Protein AF-A0A7W1SLE1-F1 (afdb_monomer)

Solvent-accessible surface area (backbone atoms only — not comparable to full-atom values): 6006 Å² total; per-residue (Å²): 129,82,69,66,64,66,57,54,49,51,51,53,52,50,56,48,51,51,50,52,54,48,51,50,52,53,51,52,50,51,52,51,50,39,58,72,72,66,52,55,51,89,79,35,62,13,57,40,49,23,53,51,24,44,51,53,25,52,48,46,39,65,71,47,39,50,54,44,51,55,48,59,72,67,53,66,92,84,53,59,70,63,47,51,53,49,49,53,52,38,50,52,53,50,52,49,30,49,52,35,39,54,50,14,53,46,26,50,73,68,66,80

Secondary structure (DSSP, 8-state):
---HHHHHHHHHHHHHHHHHHHHHHHHHHHHHHHHHTT--GGG-HHHHHHHHHHHHHHHHIIIIIHHHHHHHHHSPTT-HHHHHHHHHHHHHHHHHHHHHHHHHHHHHHHT-

Structure (mmCIF, N/CA/C/O backbone):
data_AF-A0A7W1SLE1-F1
#
_entry.id   AF-A0A7W1SLE1-F1
#
loop_
_atom_site.group_PDB
_atom_site.id
_atom_site.type_symbol
_atom_site.label_atom_id
_atom_site.label_alt_id
_atom_site.label_comp_id
_atom_site.label_asym_id
_atom_site.label_entity_id
_atom_site.label_seq_id
_atom_site.pdbx_PDB_ins_code
_atom_site.Cartn_x
_atom_site.Cartn_y
_atom_site.Cartn_z
_atom_site.occupancy
_atom_site.B_iso_or_equiv
_atom_site.auth_seq_id
_atom_site.auth_comp_id
_atom_site.auth_asym_id
_atom_site.auth_atom_id
_atom_site.pdbx_PDB_model_num
ATOM 1 N N . GLN A 1 1 ? 32.294 -10.293 -12.348 1.00 45.12 1 GLN A N 1
ATOM 2 C CA . GLN A 1 1 ? 31.344 -9.373 -11.688 1.00 45.12 1 GLN A CA 1
ATOM 3 C C . GLN A 1 1 ? 29.980 -10.034 -11.724 1.00 45.12 1 GLN A C 1
ATOM 5 O O . GLN A 1 1 ? 29.482 -10.294 -12.812 1.00 45.12 1 GLN A O 1
ATOM 10 N N . VAL A 1 2 ? 29.427 -10.408 -10.569 1.00 51.22 2 VAL A N 1
ATOM 11 C CA . VAL A 1 2 ? 28.065 -10.959 -10.518 1.00 51.22 2 VAL A CA 1
ATOM 12 C C . VAL A 1 2 ? 27.124 -9.862 -11.026 1.00 51.22 2 VAL A C 1
ATOM 14 O O . VAL A 1 2 ? 27.238 -8.727 -10.557 1.00 51.22 2 VAL A O 1
ATOM 17 N N . PRO A 1 3 ? 26.255 -10.128 -12.013 1.00 54.62 3 PRO A N 1
ATOM 18 C CA . PRO A 1 3 ? 25.350 -9.107 -12.514 1.00 54.62 3 PRO A CA 1
ATOM 19 C C . PRO A 1 3 ? 24.482 -8.600 -11.349 1.00 54.62 3 PRO A C 1
ATOM 21 O O . PRO A 1 3 ? 23.768 -9.367 -10.714 1.00 54.62 3 PRO A O 1
ATOM 24 N N . PHE A 1 4 ? 24.564 -7.304 -11.038 1.00 61.03 4 PHE A N 1
ATOM 25 C CA . PHE A 1 4 ? 23.887 -6.676 -9.886 1.00 61.03 4 PHE A CA 1
ATOM 26 C C . PHE A 1 4 ? 22.349 -6.748 -9.980 1.00 61.03 4 PHE A C 1
ATOM 28 O O . PHE A 1 4 ? 21.637 -6.744 -8.978 1.00 61.03 4 PHE A O 1
ATOM 35 N N . ARG A 1 5 ? 21.827 -6.838 -11.210 1.00 63.69 5 ARG A N 1
ATOM 36 C CA . ARG A 1 5 ? 20.391 -6.860 -11.523 1.00 63.69 5 ARG A CA 1
ATOM 37 C C . ARG A 1 5 ? 19.637 -8.079 -10.964 1.00 63.69 5 ARG A C 1
ATOM 39 O O . ARG A 1 5 ? 18.607 -7.861 -10.332 1.00 63.69 5 ARG A O 1
ATOM 46 N N . PRO A 1 6 ? 20.081 -9.335 -11.169 1.00 68.12 6 PRO A N 1
ATOM 47 C CA . PRO A 1 6 ? 19.393 -10.502 -10.614 1.00 68.12 6 PRO A CA 1
ATOM 48 C C . PRO A 1 6 ? 19.383 -10.539 -9.083 1.00 68.12 6 PRO A C 1
ATOM 50 O O . PRO A 1 6 ? 18.373 -10.939 -8.515 1.00 68.12 6 PRO A O 1
ATOM 53 N N . VAL A 1 7 ? 20.444 -10.072 -8.415 1.00 71.50 7 VAL A N 1
ATOM 54 C CA . VAL A 1 7 ? 20.495 -10.025 -6.941 1.00 71.50 7 VAL A CA 1
ATOM 55 C C . VAL A 1 7 ? 19.492 -9.007 -6.392 1.00 71.50 7 VAL A C 1
ATOM 57 O O . VAL A 1 7 ? 18.685 -9.347 -5.533 1.00 71.50 7 VAL A O 1
ATOM 60 N N . ALA A 1 8 ? 19.471 -7.786 -6.939 1.00 70.75 8 ALA A N 1
ATOM 61 C CA . ALA A 1 8 ? 18.512 -6.757 -6.532 1.00 70.75 8 ALA A CA 1
ATOM 62 C C . ALA A 1 8 ? 17.053 -7.187 -6.774 1.00 70.75 8 ALA A C 1
ATOM 64 O O . ALA A 1 8 ? 16.186 -6.951 -5.936 1.00 70.75 8 ALA A O 1
ATOM 65 N N . ARG A 1 9 ? 16.790 -7.877 -7.892 1.00 73.31 9 ARG A N 1
ATOM 66 C CA . ARG A 1 9 ? 15.471 -8.450 -8.186 1.00 73.31 9 ARG A CA 1
ATOM 67 C C . ARG A 1 9 ? 15.080 -9.523 -7.170 1.00 73.31 9 ARG A C 1
ATOM 69 O O . ARG A 1 9 ? 13.948 -9.515 -6.703 1.00 73.31 9 ARG A O 1
ATOM 76 N N . ALA A 1 10 ? 15.992 -10.428 -6.818 1.00 75.62 10 ALA A N 1
ATOM 77 C CA . ALA A 1 10 ? 15.717 -11.484 -5.844 1.00 75.62 10 ALA A CA 1
ATOM 78 C C . ALA A 1 10 ? 15.386 -10.914 -4.457 1.00 75.62 10 ALA A C 1
ATOM 80 O O . ALA A 1 10 ? 14.416 -11.352 -3.843 1.00 75.62 10 ALA A O 1
ATOM 81 N N . ILE A 1 11 ? 16.131 -9.901 -4.003 1.00 75.56 11 ILE A N 1
ATOM 82 C CA . ILE A 1 11 ? 15.855 -9.200 -2.739 1.00 75.56 11 ILE A CA 1
ATOM 83 C C . ILE A 1 11 ? 14.458 -8.581 -2.782 1.00 75.56 11 ILE A C 1
ATOM 85 O O . ILE A 1 11 ? 13.637 -8.859 -1.917 1.00 75.56 11 ILE A O 1
ATOM 89 N N . MET A 1 12 ? 14.149 -7.833 -3.845 1.00 76.31 12 MET A N 1
ATOM 90 C CA . MET A 1 12 ? 12.845 -7.192 -4.002 1.00 76.31 12 MET A CA 1
ATOM 91 C C . MET A 1 12 ? 11.690 -8.205 -3.983 1.00 76.31 12 MET A C 1
ATOM 93 O O . MET A 1 12 ? 10.670 -7.957 -3.349 1.00 76.31 12 MET A O 1
ATOM 97 N N . TRP A 1 13 ? 11.843 -9.352 -4.652 1.00 76.69 13 TRP A N 1
ATOM 98 C CA . TRP A 1 13 ? 10.842 -10.423 -4.635 1.00 76.69 13 TRP A CA 1
ATOM 99 C C . TRP A 1 13 ? 10.702 -11.080 -3.265 1.00 76.69 13 TRP A C 1
ATOM 101 O O . TRP A 1 13 ? 9.592 -11.420 -2.865 1.00 76.69 13 TRP A O 1
ATOM 111 N N . THR A 1 14 ? 11.804 -11.244 -2.541 1.00 78.69 14 THR A N 1
ATOM 112 C CA . THR A 1 14 ? 11.788 -11.841 -1.203 1.00 78.69 14 THR A CA 1
ATOM 113 C C . THR A 1 14 ? 11.080 -10.916 -0.214 1.00 78.69 14 THR A C 1
ATOM 115 O O . THR A 1 14 ? 10.173 -11.364 0.486 1.00 78.69 14 THR A O 1
ATOM 118 N N . ASP A 1 15 ? 11.397 -9.620 -0.236 1.00 77.69 15 ASP A N 1
ATOM 119 C CA . ASP A 1 15 ? 10.726 -8.594 0.572 1.00 77.69 15 ASP A CA 1
ATOM 120 C C . ASP A 1 15 ? 9.231 -8.508 0.242 1.00 77.69 15 ASP A C 1
ATOM 122 O O . ASP A 1 15 ? 8.389 -8.408 1.137 1.00 77.69 15 ASP A O 1
ATOM 126 N N . LEU A 1 16 ? 8.885 -8.601 -1.045 1.00 77.12 16 LEU A N 1
ATOM 127 C CA . LEU A 1 16 ? 7.504 -8.616 -1.518 1.00 77.12 16 LEU A CA 1
ATOM 128 C C . LEU A 1 16 ? 6.737 -9.821 -0.961 1.00 77.12 16 LEU A C 1
ATOM 130 O O . LEU A 1 16 ? 5.659 -9.657 -0.391 1.00 77.12 16 LEU A O 1
ATOM 134 N N . VAL A 1 17 ? 7.294 -11.027 -1.102 1.00 79.06 17 VAL A N 1
ATOM 135 C CA . VAL A 1 17 ? 6.678 -12.262 -0.601 1.00 79.06 17 VAL A CA 1
ATOM 136 C C . VAL A 1 17 ? 6.532 -12.200 0.914 1.00 79.06 17 VAL A C 1
ATOM 138 O O . VAL A 1 17 ? 5.454 -12.491 1.424 1.00 79.06 17 VAL A O 1
ATOM 141 N N . PHE A 1 18 ? 7.566 -11.763 1.633 1.00 75.50 18 PHE A N 1
ATOM 142 C CA . PHE A 1 18 ? 7.518 -11.629 3.086 1.00 75.50 18 PHE A CA 1
ATOM 143 C C . PHE A 1 18 ? 6.443 -10.631 3.537 1.00 75.50 18 PHE A C 1
ATOM 145 O O . PHE A 1 18 ? 5.669 -10.930 4.444 1.00 75.50 18 PHE A O 1
ATOM 152 N N . THR A 1 19 ? 6.332 -9.484 2.864 1.00 75.12 19 THR A N 1
ATOM 153 C CA . THR A 1 19 ? 5.336 -8.452 3.189 1.00 75.12 19 THR A CA 1
ATOM 154 C C . THR A 1 19 ? 3.915 -8.925 2.894 1.00 75.12 19 THR A C 1
ATOM 156 O O . THR A 1 19 ? 3.019 -8.726 3.711 1.00 75.12 19 THR A O 1
ATOM 159 N N . VAL A 1 20 ? 3.693 -9.589 1.754 1.00 75.88 20 VAL A N 1
ATOM 160 C CA . VAL A 1 20 ? 2.371 -10.117 1.385 1.00 75.88 20 VAL A CA 1
ATOM 161 C C . VAL A 1 20 ? 1.962 -11.241 2.327 1.00 75.88 20 VAL A C 1
ATOM 163 O O . VAL A 1 20 ? 0.871 -11.199 2.890 1.00 75.88 20 VAL A O 1
ATOM 166 N N . VAL A 1 21 ? 2.832 -12.230 2.536 1.00 78.62 21 VAL A N 1
ATOM 167 C CA . VAL A 1 21 ? 2.541 -13.369 3.414 1.00 78.62 21 VAL A CA 1
ATOM 168 C C . VAL A 1 21 ? 2.348 -12.891 4.850 1.00 78.62 21 VAL A C 1
ATOM 170 O O . VAL A 1 21 ? 1.339 -13.225 5.467 1.00 78.62 21 VAL A O 1
ATOM 173 N N . GLY A 1 22 ? 3.257 -12.062 5.365 1.00 77.75 22 GLY A N 1
ATOM 174 C CA . GLY A 1 22 ? 3.159 -11.491 6.706 1.00 77.75 22 GLY A CA 1
ATOM 175 C C . GLY A 1 22 ? 1.896 -10.651 6.883 1.0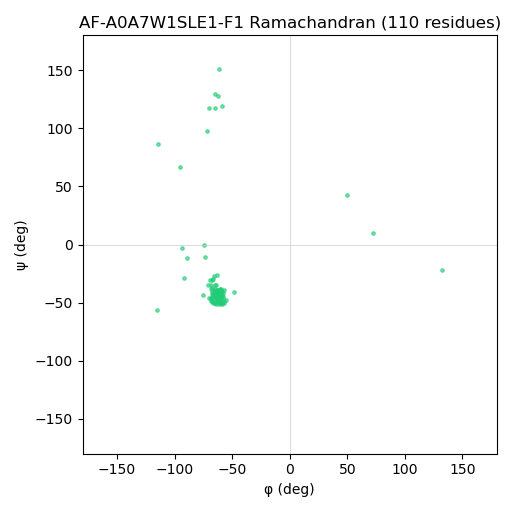0 77.75 22 GLY A C 1
ATOM 176 O O . GLY A 1 22 ? 1.168 -10.843 7.853 1.00 77.75 22 GLY A O 1
ATOM 177 N N . GLY A 1 23 ? 1.579 -9.785 5.918 1.00 77.81 23 GLY A N 1
ATOM 178 C CA . GLY A 1 23 ? 0.363 -8.974 5.928 1.00 77.81 23 GLY A CA 1
ATOM 179 C C . GLY A 1 23 ? -0.911 -9.819 5.938 1.00 77.81 23 GLY A C 1
ATOM 180 O O . GLY A 1 23 ? -1.804 -9.572 6.749 1.00 77.81 23 GLY A O 1
ATOM 181 N N . VAL A 1 24 ? -0.986 -10.859 5.101 1.00 80.12 24 VAL A N 1
ATOM 182 C CA . VAL A 1 24 ? -2.127 -11.789 5.070 1.00 80.12 24 VAL A CA 1
ATOM 183 C C . VAL A 1 24 ? -2.252 -12.541 6.393 1.00 80.12 24 VAL A C 1
ATOM 185 O O . VAL A 1 24 ? -3.333 -12.558 6.978 1.00 80.12 24 VAL A O 1
ATOM 188 N N . VAL A 1 25 ? -1.162 -13.117 6.905 1.00 83.06 25 VAL A N 1
ATOM 189 C CA . VAL A 1 25 ? -1.166 -13.876 8.165 1.00 83.06 25 VAL A CA 1
ATOM 190 C C . VAL A 1 25 ? -1.560 -12.988 9.345 1.00 83.06 25 VAL A C 1
ATOM 192 O O . VAL A 1 25 ? -2.400 -13.391 10.148 1.00 83.06 25 VAL A O 1
ATOM 195 N N . LEU A 1 26 ? -1.021 -11.770 9.442 1.00 77.44 26 LEU A N 1
ATOM 196 C CA . LEU A 1 26 ? -1.375 -10.815 10.498 1.00 77.44 26 LEU A CA 1
ATOM 197 C C . LEU A 1 26 ? -2.844 -10.396 10.414 1.00 77.44 26 LEU A C 1
ATOM 199 O O . LEU A 1 26 ? -3.533 -10.360 11.429 1.00 77.44 26 LEU A O 1
ATOM 203 N N . THR A 1 27 ? -3.347 -10.141 9.206 1.00 76.31 27 THR A N 1
ATOM 204 C CA . THR A 1 27 ? -4.751 -9.761 9.000 1.00 76.31 27 THR A CA 1
ATOM 205 C C . THR A 1 27 ? -5.688 -10.901 9.396 1.00 76.31 27 THR A C 1
ATOM 207 O O 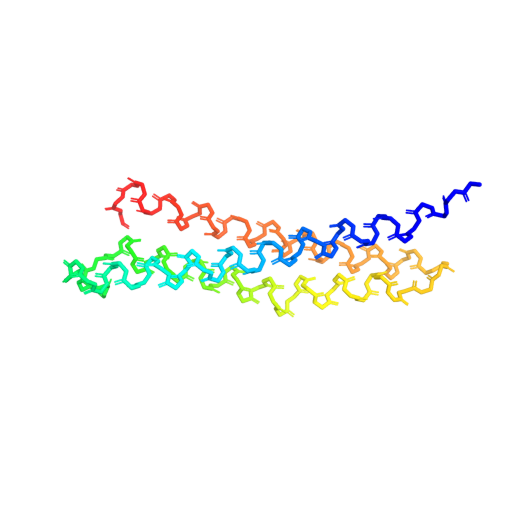. THR A 1 27 ? -6.613 -10.705 10.182 1.00 76.31 27 THR A O 1
ATOM 210 N N . VAL A 1 28 ? -5.434 -12.112 8.893 1.00 81.12 28 VAL A N 1
ATOM 211 C CA . VAL A 1 28 ? -6.266 -13.293 9.163 1.00 81.12 28 VAL A CA 1
ATOM 212 C C . VAL A 1 28 ? -6.222 -13.669 10.642 1.00 81.12 28 VAL A C 1
ATOM 214 O O . VAL A 1 28 ? -7.268 -13.907 11.243 1.00 81.12 28 VAL A O 1
ATOM 217 N N . SER A 1 29 ? -5.035 -13.683 11.252 1.00 78.56 29 SER A N 1
ATOM 218 C CA . SER A 1 29 ? -4.892 -13.993 12.678 1.00 78.56 29 SER A CA 1
ATOM 219 C C . SER A 1 29 ? -5.536 -12.929 13.569 1.00 78.56 29 SER A C 1
ATOM 221 O O . SER A 1 29 ? -6.216 -13.290 14.526 1.00 78.56 29 SER A O 1
ATOM 223 N N . GLY A 1 30 ? -5.421 -11.642 13.226 1.00 74.50 30 GLY A N 1
ATOM 224 C CA . GLY A 1 30 ? -6.103 -10.554 13.929 1.00 74.50 30 GLY A CA 1
ATOM 225 C C . GLY A 1 30 ? -7.628 -10.673 13.870 1.00 74.50 30 GLY A C 1
ATOM 226 O O . GLY A 1 30 ? -8.297 -10.533 14.895 1.00 74.50 30 GLY A O 1
ATOM 227 N N . ILE A 1 31 ? -8.187 -11.004 12.700 1.00 75.56 31 ILE A N 1
ATOM 228 C CA . ILE A 1 31 ? -9.630 -11.253 12.541 1.00 75.56 31 ILE A CA 1
ATOM 229 C C . ILE A 1 31 ? -10.063 -12.460 13.384 1.00 75.56 31 ILE A C 1
ATOM 231 O O . ILE A 1 31 ? -11.023 -12.356 14.147 1.00 75.56 31 ILE A O 1
ATOM 235 N N . LEU A 1 32 ? -9.339 -13.582 13.303 1.00 81.25 32 LEU A N 1
ATOM 236 C CA . LEU A 1 32 ? -9.628 -14.792 14.084 1.00 81.25 32 LEU A CA 1
ATOM 237 C C . LEU A 1 32 ? -9.579 -14.535 15.595 1.00 81.25 32 LEU A C 1
ATOM 239 O O . LEU A 1 32 ? -10.468 -14.981 16.319 1.00 81.25 32 LEU A O 1
ATOM 243 N N . LEU A 1 33 ? -8.569 -13.802 16.070 1.00 79.81 33 LEU A N 1
ATOM 244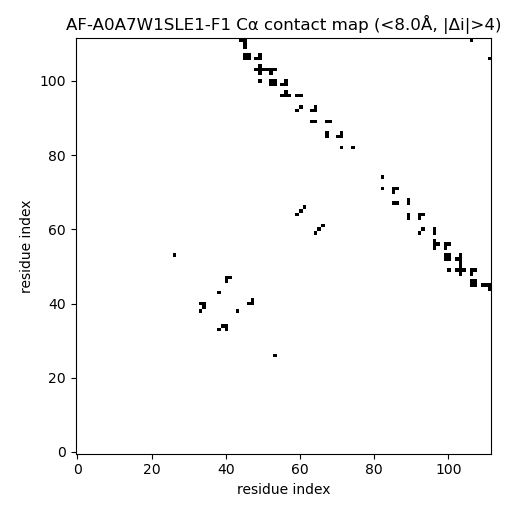 C CA . LEU A 1 33 ? -8.428 -13.435 17.479 1.00 79.81 33 LEU A CA 1
ATOM 245 C C . LEU A 1 33 ? -9.615 -12.588 17.945 1.00 79.81 33 LEU A C 1
ATOM 247 O O . LEU A 1 33 ? -10.210 -12.866 18.982 1.00 79.81 33 LEU A O 1
ATOM 251 N N . THR A 1 34 ? -10.007 -11.609 17.133 1.00 75.12 34 THR A N 1
ATOM 252 C CA . THR A 1 34 ? -11.151 -10.738 17.411 1.00 75.12 34 THR A CA 1
ATOM 253 C C . THR A 1 34 ? -12.458 -11.527 17.510 1.00 75.12 34 THR A C 1
ATOM 255 O O . THR A 1 34 ? -13.247 -11.307 18.427 1.00 75.12 34 THR A O 1
ATOM 258 N N . MET A 1 35 ? -12.673 -12.481 16.597 1.00 76.75 35 MET A N 1
ATOM 259 C CA . MET A 1 35 ? -13.837 -13.370 16.632 1.00 76.75 35 MET A CA 1
ATOM 260 C C . MET A 1 35 ? -13.830 -14.279 17.867 1.00 76.75 35 MET A C 1
ATOM 262 O O . MET A 1 35 ? -14.885 -14.513 18.453 1.00 76.75 35 MET A O 1
ATOM 266 N N . ARG A 1 36 ? -12.655 -14.781 18.278 1.00 79.19 36 ARG A N 1
ATOM 267 C CA . ARG A 1 36 ? -12.507 -15.660 19.448 1.00 79.19 36 ARG A CA 1
ATOM 268 C C . ARG A 1 36 ? -12.784 -14.938 20.769 1.00 79.19 36 ARG A C 1
ATOM 270 O O . ARG A 1 36 ? -13.392 -15.528 21.654 1.00 79.19 36 ARG A O 1
ATOM 277 N N . GLU A 1 37 ? -12.362 -13.684 20.889 1.00 76.62 37 GLU A N 1
ATOM 278 C CA . GLU A 1 37 ? -12.593 -12.829 22.067 1.00 76.62 37 GLU A CA 1
ATOM 279 C C . GLU A 1 37 ? -14.044 -12.311 22.163 1.00 76.62 37 GLU A C 1
ATOM 281 O O . GLU A 1 37 ? -14.396 -11.589 23.091 1.00 76.62 37 GLU A O 1
ATOM 286 N N . GLY A 1 38 ? -14.918 -12.660 21.209 1.00 70.62 38 GLY A N 1
ATOM 287 C CA . GLY A 1 38 ? -16.325 -12.250 21.225 1.00 70.62 38 GLY A CA 1
ATOM 288 C C . GLY A 1 38 ? -16.548 -10.768 20.906 1.00 70.62 38 GLY A C 1
ATOM 289 O O . GLY A 1 38 ? -17.672 -10.278 21.032 1.00 70.62 38 GLY A O 1
ATOM 290 N N . TYR A 1 39 ? -15.514 -10.050 20.456 1.00 68.12 39 TYR A N 1
ATOM 291 C CA . TYR A 1 39 ? -15.657 -8.673 20.001 1.00 68.12 39 TYR A CA 1
ATOM 292 C C . TYR A 1 39 ? -16.545 -8.632 18.758 1.00 68.12 39 TYR A C 1
ATOM 294 O O . TYR A 1 39 ? -16.203 -9.142 17.686 1.00 68.12 39 TYR A O 1
ATOM 302 N N . ARG A 1 40 ? -17.691 -7.960 18.876 1.00 70.06 40 ARG A N 1
ATOM 303 C CA . ARG A 1 40 ? -18.516 -7.616 17.719 1.00 70.06 40 ARG A CA 1
ATOM 304 C C . ARG A 1 40 ? -17.776 -6.510 16.971 1.00 70.06 40 ARG A C 1
ATOM 306 O O . ARG A 1 40 ? -17.843 -5.345 17.345 1.00 70.06 40 ARG A O 1
ATOM 313 N N . VAL A 1 41 ? -17.039 -6.886 15.921 1.00 67.12 41 VAL A N 1
ATOM 314 C CA . VAL A 1 41 ? -16.227 -5.971 15.089 1.00 67.12 41 VAL A CA 1
ATOM 315 C C . VAL A 1 41 ? -17.031 -4.741 14.663 1.00 67.12 41 VAL A C 1
ATOM 317 O O . VAL A 1 41 ? -16.536 -3.623 14.731 1.00 67.12 41 VAL A O 1
ATOM 320 N N . MET A 1 42 ? -18.297 -4.952 14.294 1.00 66.81 42 MET A N 1
ATOM 321 C CA . MET A 1 42 ? -19.252 -3.906 13.906 1.00 66.81 42 MET A CA 1
ATOM 322 C C . MET A 1 42 ? -19.624 -2.943 15.045 1.00 66.81 42 MET A C 1
ATOM 324 O O . MET A 1 42 ? -19.964 -1.797 14.781 1.00 66.81 42 MET A O 1
ATOM 328 N N . GLU A 1 43 ? -19.555 -3.382 16.301 1.00 73.31 43 GLU A N 1
ATOM 329 C CA . GLU A 1 43 ? -19.877 -2.567 17.484 1.00 73.31 43 GLU A CA 1
ATOM 330 C C . GLU A 1 43 ? -18.648 -1.893 18.091 1.00 73.31 43 GLU A C 1
ATOM 332 O O . GLU A 1 43 ? -18.768 -1.143 19.054 1.00 73.31 43 GLU A O 1
ATOM 337 N N . THR A 1 44 ? -17.467 -2.163 17.533 1.00 77.31 44 THR A N 1
ATOM 338 C CA . THR A 1 44 ? -16.185 -1.665 18.025 1.00 77.31 44 THR A CA 1
ATOM 339 C C . THR A 1 44 ? -15.597 -0.714 16.975 1.00 77.31 44 THR A C 1
ATOM 341 O O . THR A 1 44 ? -14.836 -1.154 16.107 1.00 77.31 44 THR A O 1
ATOM 344 N N . PRO A 1 45 ? -15.945 0.591 16.992 1.00 80.69 45 PRO A N 1
ATOM 345 C CA . PRO A 1 45 ? -15.707 1.491 15.861 1.00 80.69 45 PRO A CA 1
ATOM 346 C C . PRO A 1 45 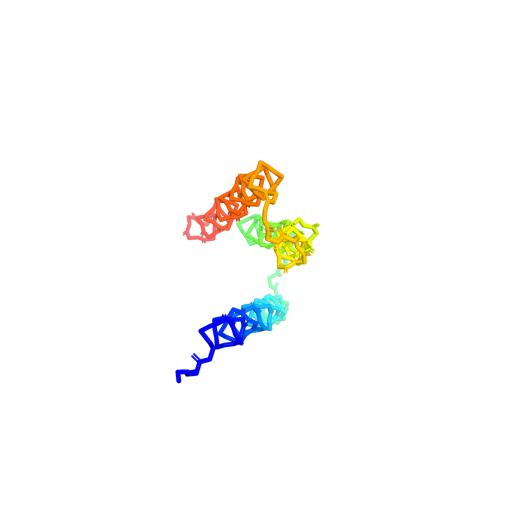? -14.233 1.595 15.466 1.00 80.69 45 PRO A C 1
ATOM 348 O O . PRO A 1 45 ? -13.914 1.576 14.278 1.00 80.69 45 PRO A O 1
ATOM 351 N N . TRP A 1 46 ? -13.329 1.643 16.448 1.00 80.25 46 TRP A N 1
ATOM 352 C CA . TRP A 1 46 ? -11.885 1.721 16.209 1.00 80.25 46 TRP A CA 1
ATOM 353 C C . TRP A 1 46 ? -11.330 0.473 15.515 1.00 80.25 46 TRP A C 1
ATOM 355 O O . TRP A 1 46 ? -10.431 0.558 14.679 1.00 80.25 46 TRP A O 1
ATOM 365 N N . LEU A 1 47 ? -11.886 -0.696 15.832 1.00 78.88 47 LEU A N 1
ATOM 366 C CA . LEU A 1 47 ? -11.464 -1.975 15.275 1.00 78.88 47 LEU A CA 1
ATOM 367 C C . LEU A 1 47 ? -11.958 -2.132 13.839 1.00 78.88 47 LEU A C 1
ATOM 369 O O . LEU A 1 47 ? -11.186 -2.509 12.959 1.00 78.88 47 LEU A O 1
ATOM 373 N N . PHE A 1 48 ? -13.218 -1.770 13.588 1.00 83.50 48 PHE A N 1
ATOM 374 C CA . PHE A 1 48 ? -13.772 -1.748 12.240 1.00 83.50 48 PHE A CA 1
ATOM 375 C C . PHE A 1 48 ? -12.999 -0.787 11.328 1.00 83.50 48 PHE A C 1
ATOM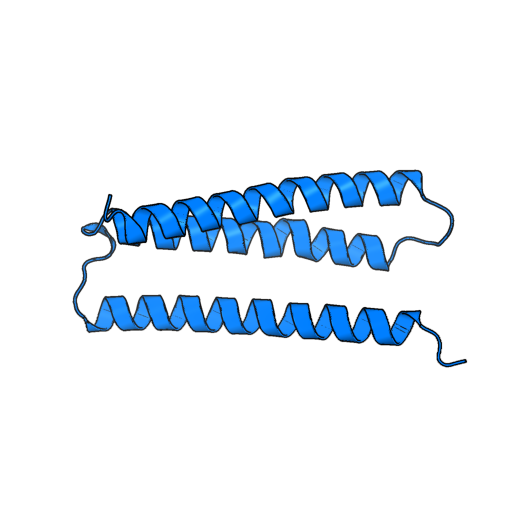 377 O O . PHE A 1 48 ? -12.563 -1.192 10.252 1.00 83.50 48 PHE A O 1
ATOM 384 N N . LYS A 1 49 ? -12.756 0.457 11.773 1.00 84.44 49 LYS A N 1
ATOM 385 C CA . LYS A 1 49 ? -11.966 1.446 11.016 1.00 84.44 49 LYS A CA 1
ATOM 386 C C . LYS A 1 49 ? -10.563 0.931 10.705 1.00 84.44 49 LYS A C 1
ATOM 388 O O . LYS A 1 49 ? -10.123 1.047 9.564 1.00 84.44 49 LYS A O 1
ATOM 393 N N . GLY A 1 50 ? -9.887 0.326 11.683 1.00 84.25 50 GLY A N 1
ATOM 394 C CA . GLY A 1 50 ? -8.558 -0.248 11.494 1.00 84.25 50 GLY A CA 1
ATOM 395 C C . GLY A 1 50 ? -8.535 -1.394 10.476 1.00 84.25 50 GLY A C 1
ATOM 396 O O . GLY A 1 50 ? -7.684 -1.400 9.588 1.00 84.25 50 GLY A O 1
ATOM 397 N N . ILE A 1 51 ? -9.497 -2.322 10.543 1.00 82.44 51 ILE A N 1
ATOM 398 C CA . ILE A 1 51 ? -9.617 -3.435 9.585 1.00 82.44 51 ILE A CA 1
ATOM 399 C C . ILE A 1 51 ? -9.940 -2.921 8.177 1.00 82.44 51 ILE A C 1
ATOM 401 O O . ILE A 1 51 ? -9.337 -3.377 7.207 1.00 82.44 51 ILE A O 1
ATOM 405 N N . VAL A 1 52 ? -10.852 -1.952 8.048 1.00 85.50 52 VAL A N 1
ATOM 406 C CA . VAL A 1 52 ? -11.182 -1.332 6.756 1.00 85.50 52 VAL A CA 1
ATOM 407 C C . VAL A 1 52 ? -9.969 -0.607 6.178 1.00 85.50 52 VAL A C 1
ATOM 409 O O . VAL A 1 52 ? -9.660 -0.791 5.005 1.00 85.50 52 VAL A O 1
ATOM 412 N N . ALA A 1 53 ? -9.247 0.171 6.986 1.00 86.69 53 ALA A N 1
ATOM 413 C CA . ALA A 1 53 ? -8.037 0.865 6.555 1.00 86.69 53 ALA A CA 1
ATOM 414 C C . ALA A 1 53 ? -6.955 -0.120 6.082 1.00 86.69 53 ALA A C 1
ATOM 416 O O . ALA A 1 53 ? -6.381 0.059 5.006 1.00 86.69 53 ALA A O 1
ATOM 417 N N . LEU A 1 54 ? -6.729 -1.199 6.838 1.00 84.56 54 LEU A N 1
ATOM 418 C CA . LEU A 1 54 ? -5.820 -2.275 6.448 1.00 84.56 54 LEU A CA 1
ATOM 419 C C . LEU A 1 54 ? -6.250 -2.903 5.117 1.00 84.56 54 LEU A C 1
ATOM 421 O O . LEU A 1 54 ? -5.449 -2.960 4.189 1.00 84.56 54 LEU A O 1
ATOM 425 N N . GLY A 1 55 ? -7.525 -3.275 4.981 1.00 84.44 55 GLY A N 1
ATOM 426 C CA . GLY A 1 55 ? -8.071 -3.857 3.755 1.00 84.44 55 GLY A CA 1
ATOM 427 C C . GLY A 1 55 ? -7.947 -2.938 2.535 1.00 84.44 55 GLY A C 1
ATOM 428 O O . GLY A 1 55 ? -7.505 -3.382 1.476 1.00 84.44 55 GLY A O 1
ATOM 429 N N . VAL A 1 56 ? -8.271 -1.648 2.675 1.00 87.06 56 VAL A N 1
ATOM 430 C CA . VAL A 1 56 ? -8.122 -0.646 1.603 1.00 87.06 56 VAL A CA 1
ATOM 431 C C . VAL A 1 56 ? -6.656 -0.484 1.205 1.00 87.06 56 VAL A C 1
ATOM 433 O O . VAL A 1 56 ? -6.347 -0.448 0.014 1.00 87.06 56 VAL A O 1
ATOM 436 N N . SER A 1 57 ? -5.745 -0.425 2.178 1.00 85.81 57 SER A N 1
ATOM 437 C CA . SER A 1 57 ? -4.311 -0.324 1.904 1.00 85.81 57 SER A CA 1
ATOM 438 C C . SER A 1 57 ? -3.779 -1.569 1.187 1.00 85.81 57 SER A C 1
ATOM 440 O O . SER A 1 57 ? -3.114 -1.451 0.157 1.00 85.81 57 SER A O 1
ATOM 442 N N . THR A 1 58 ? -4.149 -2.767 1.649 1.00 80.94 58 THR A N 1
ATOM 443 C CA . THR A 1 58 ? -3.792 -4.030 0.990 1.00 80.94 58 THR A CA 1
ATOM 444 C C . THR A 1 58 ? -4.335 -4.094 -0.439 1.00 80.94 58 THR A C 1
ATOM 446 O O . THR A 1 58 ? -3.608 -4.491 -1.349 1.00 80.94 58 THR A O 1
ATOM 449 N N . LEU A 1 59 ? -5.576 -3.654 -0.676 1.00 85.06 59 LEU A N 1
ATOM 450 C CA . LEU A 1 59 ? -6.160 -3.595 -2.021 1.00 85.06 59 LEU A CA 1
ATOM 451 C C . LEU A 1 59 ? -5.415 -2.618 -2.935 1.00 85.06 59 LEU A C 1
ATOM 453 O O . LEU A 1 59 ? -5.092 -2.980 -4.065 1.00 85.06 59 LEU A O 1
ATOM 457 N N . LEU A 1 60 ? -5.088 -1.411 -2.458 1.00 85.38 60 LEU A N 1
ATOM 458 C CA . LEU A 1 60 ? -4.263 -0.458 -3.213 1.00 85.38 60 LEU A CA 1
ATOM 459 C C . LEU A 1 60 ? -2.914 -1.072 -3.595 1.00 85.38 60 LEU A C 1
ATOM 461 O O . LEU A 1 60 ? -2.431 -0.897 -4.716 1.00 85.38 60 LEU A O 1
ATOM 465 N N . TRP A 1 61 ? -2.331 -1.838 -2.681 1.00 84.25 61 TRP A N 1
ATOM 466 C CA . TRP A 1 61 ? -1.060 -2.497 -2.909 1.00 84.25 61 TRP A CA 1
ATOM 467 C C . TRP A 1 61 ? -1.147 -3.580 -3.988 1.00 84.25 61 TRP A C 1
ATOM 469 O O . TRP A 1 61 ? -0.371 -3.564 -4.944 1.00 84.25 61 TRP A O 1
ATOM 479 N N . LEU A 1 62 ? -2.134 -4.470 -3.895 1.00 82.06 62 LEU A N 1
ATOM 480 C CA . LEU A 1 62 ? -2.314 -5.573 -4.842 1.00 82.06 62 LEU A CA 1
ATOM 481 C C . LEU A 1 62 ? -2.787 -5.114 -6.230 1.00 82.06 62 LEU A C 1
ATOM 483 O O . LEU A 1 62 ? -2.388 -5.703 -7.232 1.00 82.06 62 LEU A O 1
ATOM 487 N N . VAL A 1 63 ? -3.625 -4.076 -6.304 1.00 87.19 63 VAL A N 1
ATOM 488 C CA . VAL A 1 63 ? -4.256 -3.624 -7.559 1.00 87.19 63 VAL A CA 1
ATOM 489 C C . VAL A 1 63 ? -3.437 -2.549 -8.276 1.00 87.19 63 VAL A C 1
ATOM 491 O O . VAL A 1 63 ? -3.492 -2.463 -9.502 1.00 87.19 63 VAL A O 1
ATOM 494 N N . VAL A 1 64 ? -2.670 -1.731 -7.548 1.00 87.56 64 VAL A N 1
ATOM 495 C CA . VAL A 1 64 ? -1.925 -0.604 -8.135 1.00 87.56 64 VAL A CA 1
ATOM 496 C C . VAL A 1 64 ? -0.420 -0.799 -8.016 1.00 87.56 64 VAL A C 1
ATOM 498 O O . VAL A 1 64 ? 0.271 -0.800 -9.035 1.00 87.56 64 VAL A O 1
ATOM 501 N N . LEU A 1 65 ? 0.094 -0.997 -6.798 1.00 83.81 65 LEU A N 1
ATOM 502 C CA . LEU A 1 65 ? 1.541 -1.003 -6.553 1.00 83.81 65 LEU A CA 1
ATOM 503 C C . LEU A 1 65 ? 2.224 -2.213 -7.177 1.00 83.81 65 LEU A C 1
ATOM 505 O O . LEU A 1 65 ? 3.201 -2.053 -7.907 1.00 83.81 65 LEU A O 1
ATOM 509 N N . LEU A 1 66 ? 1.683 -3.407 -6.950 1.00 83.75 66 LEU A N 1
ATOM 510 C CA . LEU A 1 66 ? 2.252 -4.640 -7.475 1.00 83.75 66 LEU A CA 1
ATOM 511 C C . LEU A 1 66 ? 2.250 -4.667 -9.022 1.00 83.75 66 LEU A C 1
ATOM 513 O O . LEU A 1 66 ? 3.303 -4.935 -9.609 1.00 83.75 66 LEU A O 1
ATOM 517 N N . PRO A 1 67 ? 1.153 -4.321 -9.727 1.00 85.12 67 PRO A N 1
ATOM 518 C CA . PRO A 1 67 ? 1.167 -4.252 -11.187 1.00 85.12 67 PRO A CA 1
ATOM 519 C C . PRO A 1 67 ? 2.115 -3.187 -11.738 1.00 85.12 67 PRO A C 1
ATOM 521 O O . PRO A 1 67 ? 2.791 -3.438 -12.737 1.00 85.12 67 PRO A O 1
ATOM 524 N N . ASP A 1 68 ? 2.197 -2.013 -11.105 1.00 87.25 68 ASP A N 1
ATOM 525 C CA . ASP A 1 68 ? 3.106 -0.948 -11.541 1.00 87.25 68 ASP A CA 1
ATOM 526 C C . ASP A 1 68 ? 4.575 -1.321 -11.328 1.00 87.25 68 ASP A C 1
ATOM 528 O O . ASP A 1 68 ? 5.410 -1.029 -12.186 1.00 87.25 68 ASP A O 1
ATOM 532 N N . GLN A 1 69 ? 4.884 -2.057 -10.262 1.00 84.69 69 GLN A N 1
ATOM 533 C CA . GLN A 1 69 ? 6.215 -2.603 -10.012 1.00 84.69 69 GLN A CA 1
ATOM 534 C C . GLN A 1 69 ? 6.610 -3.627 -11.088 1.00 84.69 69 GLN A C 1
ATOM 536 O O . GLN A 1 69 ? 7.691 -3.523 -11.666 1.00 84.69 69 GLN A O 1
ATOM 541 N N . ILE A 1 70 ? 5.700 -4.533 -11.469 1.00 85.44 70 ILE A N 1
ATOM 542 C CA . ILE A 1 70 ? 5.925 -5.481 -12.576 1.00 85.44 70 ILE A CA 1
ATOM 543 C C . ILE A 1 70 ? 6.126 -4.741 -13.911 1.00 85.44 70 ILE A C 1
ATOM 545 O O . ILE A 1 70 ? 6.972 -5.128 -14.721 1.00 85.44 70 ILE A O 1
ATOM 549 N N . ARG A 1 71 ? 5.373 -3.661 -14.163 1.00 86.12 71 ARG A N 1
ATOM 550 C CA . ARG A 1 71 ? 5.535 -2.828 -15.370 1.00 86.12 71 ARG A CA 1
ATOM 551 C C . ARG A 1 71 ? 6.897 -2.133 -15.404 1.00 86.12 71 ARG A C 1
ATOM 553 O O . ARG A 1 71 ? 7.525 -2.110 -16.460 1.00 86.12 71 ARG A O 1
ATOM 560 N N . LEU A 1 72 ? 7.368 -1.611 -14.270 1.00 84.69 72 LEU A N 1
ATOM 561 C CA . LEU A 1 72 ? 8.694 -0.996 -14.143 1.00 84.69 72 LEU A CA 1
ATOM 562 C C . LEU A 1 72 ? 9.824 -1.988 -14.434 1.00 84.69 72 LEU A C 1
ATOM 564 O O . LEU A 1 72 ? 10.781 -1.622 -15.114 1.00 84.69 72 LEU A O 1
ATOM 568 N N . GLU A 1 73 ? 9.703 -3.242 -13.989 1.00 84.00 73 GLU A N 1
ATOM 569 C CA . GLU A 1 73 ? 10.706 -4.280 -14.265 1.00 84.00 73 GLU A CA 1
ATOM 570 C C . GLU A 1 73 ? 10.765 -4.712 -15.735 1.00 84.00 73 GLU A C 1
ATOM 572 O O . GLU A 1 73 ? 11.825 -5.127 -16.212 1.00 84.00 73 GLU A O 1
ATOM 577 N N . ARG A 1 74 ? 9.629 -4.652 -16.442 1.00 85.12 74 ARG A N 1
ATOM 578 C CA . ARG A 1 74 ? 9.496 -5.082 -17.845 1.00 85.12 74 ARG A CA 1
ATOM 579 C C . ARG A 1 74 ? 9.796 -3.977 -18.859 1.00 85.12 74 ARG A C 1
ATOM 581 O O . ARG A 1 74 ? 9.921 -4.272 -20.045 1.00 85.12 74 ARG A O 1
ATOM 588 N N . LEU A 1 75 ? 9.900 -2.723 -18.419 1.00 86.44 75 LEU A N 1
ATOM 589 C CA . LEU A 1 75 ? 10.184 -1.589 -19.297 1.00 86.44 75 LEU A CA 1
ATOM 590 C C . LEU A 1 75 ? 11.589 -1.705 -19.924 1.00 86.44 75 LEU A C 1
ATOM 592 O O . LEU A 1 75 ? 12.572 -1.876 -19.192 1.00 86.44 75 LEU A O 1
ATOM 596 N N . PRO A 1 76 ? 11.720 -1.567 -21.258 1.00 82.69 76 PRO A N 1
ATOM 597 C CA . PRO A 1 76 ? 13.017 -1.587 -21.919 1.00 82.69 7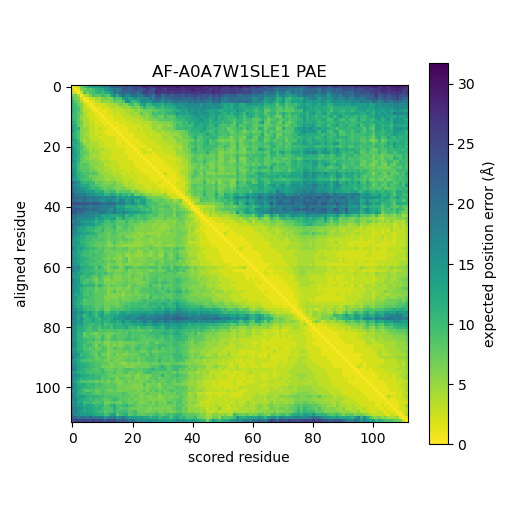6 PRO A CA 1
ATOM 598 C C . PRO A 1 76 ? 13.923 -0.442 -21.447 1.00 82.69 76 PRO A C 1
ATOM 600 O O . PRO A 1 76 ? 13.488 0.639 -21.037 1.00 82.69 76 PRO A O 1
ATOM 603 N N . VAL A 1 77 ? 15.230 -0.696 -21.493 1.00 76.50 77 VAL A N 1
ATOM 604 C CA . VAL A 1 77 ? 16.251 0.302 -21.163 1.00 76.50 77 VAL A CA 1
ATOM 605 C C . VAL A 1 77 ? 16.255 1.360 -22.270 1.00 76.50 77 VAL A C 1
ATOM 607 O O . VAL A 1 77 ? 16.517 1.030 -23.419 1.00 76.50 77 VAL A O 1
ATOM 610 N N . GLY A 1 78 ? 15.932 2.611 -21.928 1.00 78.06 78 GLY A N 1
ATOM 611 C CA .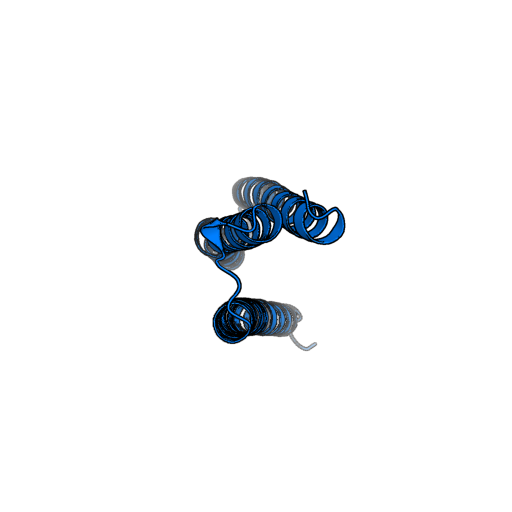 GLY A 1 78 ? 15.868 3.735 -22.874 1.00 78.06 78 GLY A CA 1
ATOM 612 C C . GLY A 1 78 ? 14.599 4.584 -22.755 1.00 78.06 78 GLY A C 1
ATOM 613 O O . GLY A 1 78 ? 14.629 5.764 -23.093 1.00 78.06 78 GLY A O 1
ATOM 614 N N . ASP A 1 79 ? 13.511 4.040 -22.198 1.00 83.06 79 ASP A N 1
ATOM 615 C CA . ASP A 1 79 ? 12.254 4.781 -22.012 1.00 83.06 79 ASP A CA 1
ATOM 616 C C . ASP A 1 79 ? 12.131 5.400 -20.606 1.00 83.06 79 ASP A C 1
ATOM 618 O O . ASP A 1 79 ? 11.314 5.012 -19.763 1.00 83.06 79 ASP A O 1
ATOM 622 N N . GLU A 1 80 ? 12.995 6.379 -20.332 1.00 86.38 80 GLU A N 1
ATOM 623 C CA . GLU A 1 80 ? 13.077 7.028 -19.018 1.00 86.38 80 GLU A CA 1
ATOM 624 C C . GLU A 1 80 ? 11.819 7.852 -18.690 1.00 86.38 80 GLU A C 1
ATOM 626 O O . GLU A 1 80 ? 11.409 7.951 -17.532 1.00 86.38 80 GLU A O 1
ATOM 631 N N . ARG A 1 8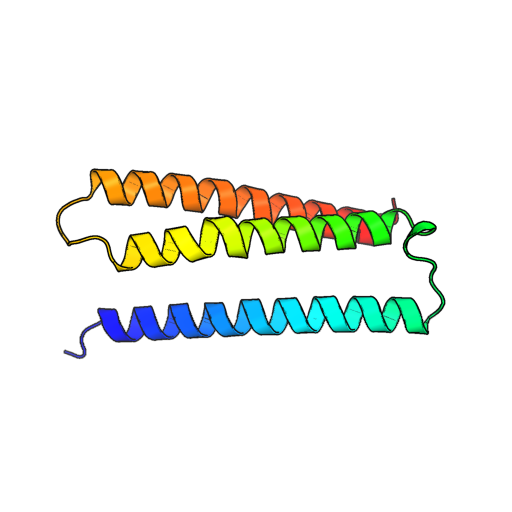1 ? 11.153 8.416 -19.709 1.00 87.56 81 ARG A N 1
ATOM 632 C CA . ARG A 1 81 ? 9.935 9.222 -19.523 1.00 87.56 81 ARG A CA 1
ATOM 633 C C . ARG A 1 81 ? 8.773 8.361 -19.036 1.00 87.56 81 ARG A C 1
ATOM 635 O O . ARG A 1 81 ? 8.102 8.746 -18.074 1.00 87.56 81 ARG A O 1
ATOM 642 N N . THR A 1 82 ? 8.543 7.206 -19.659 1.00 88.25 82 THR A N 1
ATOM 643 C CA . THR A 1 82 ? 7.486 6.278 -19.233 1.00 88.25 82 THR A CA 1
ATOM 644 C C . THR A 1 82 ? 7.811 5.665 -17.877 1.00 88.25 82 THR A C 1
ATOM 646 O O . THR A 1 82 ? 6.935 5.619 -17.008 1.00 88.25 82 THR A O 1
ATOM 649 N N . ARG A 1 83 ? 9.079 5.294 -17.638 1.00 87.00 83 ARG A N 1
ATOM 650 C CA . ARG A 1 83 ? 9.531 4.801 -16.330 1.00 87.00 83 ARG A CA 1
ATOM 651 C C . ARG A 1 83 ? 9.246 5.808 -15.221 1.00 87.00 83 ARG A C 1
ATOM 653 O O . ARG A 1 83 ? 8.624 5.451 -14.224 1.00 87.00 83 ARG A O 1
ATOM 660 N N . ARG A 1 84 ? 9.628 7.076 -15.407 1.00 88.75 84 ARG A N 1
ATOM 661 C CA . ARG A 1 84 ? 9.393 8.132 -14.413 1.00 88.75 84 ARG A CA 1
ATOM 662 C C . ARG A 1 84 ? 7.904 8.339 -14.138 1.00 88.75 84 ARG A C 1
ATOM 664 O O . ARG A 1 84 ? 7.531 8.511 -12.984 1.00 88.75 84 ARG A O 1
ATOM 671 N N . ARG A 1 85 ? 7.043 8.293 -15.161 1.00 90.31 85 ARG A N 1
ATOM 672 C CA . ARG A 1 85 ? 5.583 8.423 -14.983 1.00 90.31 85 ARG A CA 1
ATOM 673 C C . ARG A 1 85 ? 4.998 7.293 -14.139 1.00 90.31 85 ARG A C 1
ATOM 675 O O . ARG A 1 85 ? 4.255 7.572 -13.202 1.00 90.31 85 ARG A O 1
ATOM 682 N N . ILE A 1 86 ? 5.349 6.041 -14.446 1.00 89.50 86 ILE A N 1
ATOM 683 C CA . ILE A 1 86 ? 4.876 4.885 -13.670 1.00 89.50 86 ILE A CA 1
ATOM 684 C C . ILE A 1 86 ? 5.440 4.941 -12.249 1.00 89.50 86 ILE A C 1
ATOM 686 O O . ILE A 1 86 ? 4.694 4.735 -11.301 1.00 89.50 86 ILE A O 1
ATOM 690 N N . PHE A 1 87 ? 6.712 5.310 -12.084 1.00 88.50 87 PHE A N 1
ATOM 691 C CA . PHE A 1 87 ? 7.333 5.452 -10.769 1.00 88.50 87 PHE A CA 1
ATOM 692 C C . PHE A 1 87 ? 6.673 6.535 -9.906 1.00 88.50 87 PHE A C 1
ATOM 694 O O . PHE A 1 87 ? 6.413 6.300 -8.732 1.00 88.50 87 PHE A O 1
ATOM 701 N N . VAL A 1 88 ? 6.361 7.709 -10.467 1.00 91.00 88 VAL A N 1
ATOM 702 C CA . VAL A 1 88 ? 5.668 8.778 -9.724 1.00 91.00 88 VAL A CA 1
ATOM 703 C C . VAL A 1 88 ? 4.277 8.323 -9.296 1.00 91.00 88 VAL A C 1
ATOM 705 O O . VAL A 1 88 ? 3.896 8.545 -8.149 1.00 91.00 88 VAL A O 1
ATOM 708 N N . ARG A 1 89 ? 3.537 7.647 -10.184 1.00 91.69 89 ARG A N 1
ATOM 709 C CA . ARG A 1 89 ? 2.230 7.075 -9.845 1.00 91.69 89 ARG A CA 1
ATOM 710 C C . ARG A 1 89 ? 2.351 6.040 -8.727 1.00 91.69 89 ARG A C 1
ATOM 712 O O . ARG A 1 89 ? 1.647 6.148 -7.730 1.00 91.69 89 ARG A O 1
ATOM 719 N N . TRP A 1 90 ? 3.267 5.087 -8.877 1.00 90.69 90 TRP A N 1
ATOM 720 C CA . TRP A 1 90 ? 3.554 4.059 -7.880 1.00 90.69 90 TRP A CA 1
ATOM 721 C C . TRP A 1 90 ? 3.913 4.683 -6.526 1.00 90.69 90 TRP A C 1
ATOM 723 O O . TRP A 1 90 ? 3.318 4.342 -5.512 1.00 90.69 90 TRP A O 1
ATOM 733 N N . SER A 1 91 ? 4.799 5.679 -6.511 1.00 89.06 91 SER A N 1
ATOM 734 C CA . SER A 1 91 ? 5.202 6.378 -5.288 1.00 89.06 91 SER A CA 1
ATOM 735 C C . SER A 1 91 ? 4.024 7.098 -4.626 1.00 89.06 91 SER A C 1
ATOM 737 O O . SER A 1 91 ? 3.813 6.948 -3.426 1.00 89.06 91 SER A O 1
ATOM 739 N N . LEU A 1 92 ? 3.199 7.812 -5.402 1.00 92.19 92 LEU A N 1
ATOM 740 C CA . LEU A 1 92 ? 2.021 8.513 -4.886 1.00 92.19 92 LEU A CA 1
ATOM 741 C C . LEU A 1 92 ? 1.048 7.551 -4.194 1.00 92.19 92 LEU A C 1
ATOM 743 O O . LEU A 1 92 ? 0.685 7.773 -3.041 1.00 92.19 92 LEU A O 1
ATOM 747 N N . PHE A 1 93 ? 0.672 6.459 -4.866 1.00 89.62 93 PHE A N 1
ATOM 748 C CA . PHE A 1 93 ? -0.214 5.453 -4.279 1.00 89.62 93 PHE A CA 1
ATOM 749 C C . PHE A 1 93 ? 0.437 4.714 -3.103 1.00 89.62 93 PHE A C 1
ATOM 751 O O . PHE A 1 93 ? -0.266 4.339 -2.167 1.00 89.62 93 PHE A O 1
ATOM 758 N N . GLY A 1 94 ? 1.764 4.557 -3.106 1.00 86.88 94 GLY A N 1
ATOM 759 C CA . GLY A 1 94 ? 2.534 3.984 -2.000 1.00 86.88 94 GLY A CA 1
ATOM 7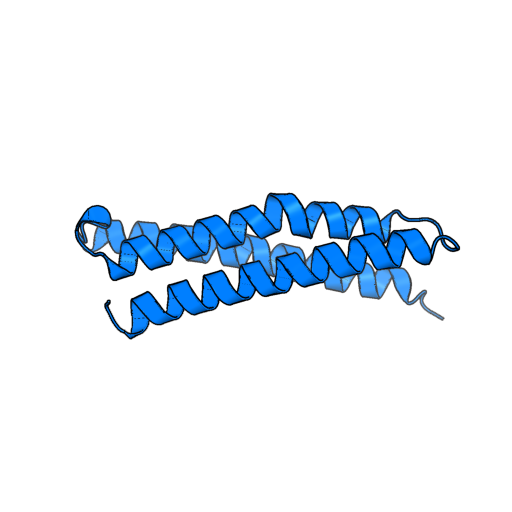60 C C . GLY A 1 94 ? 2.432 4.832 -0.738 1.00 86.88 94 GLY A C 1
ATOM 761 O O . GLY A 1 94 ? 2.108 4.325 0.339 1.00 86.88 94 GLY A O 1
ATOM 762 N N . TRP A 1 95 ? 2.609 6.144 -0.884 1.00 90.00 95 TRP A N 1
ATOM 763 C CA . TRP A 1 95 ? 2.396 7.101 0.198 1.00 90.00 95 TRP A CA 1
ATOM 764 C C . TRP A 1 95 ? 0.946 7.111 0.675 1.00 90.00 95 TRP A C 1
ATOM 766 O O . TRP A 1 95 ? 0.708 7.064 1.880 1.00 90.00 95 TRP A O 1
ATOM 776 N N . THR A 1 96 ? -0.030 7.099 -0.237 1.00 90.31 96 THR A N 1
ATOM 777 C CA . THR A 1 96 ? -1.451 7.035 0.137 1.00 90.31 96 THR A CA 1
ATOM 778 C C . THR A 1 96 ? -1.770 5.771 0.936 1.00 90.31 96 THR A C 1
ATOM 780 O O . THR A 1 96 ? -2.363 5.866 2.007 1.00 90.31 96 THR A O 1
ATOM 783 N N . ALA A 1 97 ? -1.336 4.597 0.472 1.00 86.69 97 ALA A N 1
ATOM 784 C CA . ALA A 1 97 ? -1.546 3.328 1.168 1.00 86.69 97 ALA A CA 1
ATOM 785 C C . ALA A 1 97 ? -0.911 3.329 2.570 1.00 86.69 97 ALA A C 1
ATOM 787 O O . ALA A 1 97 ? -1.505 2.827 3.526 1.00 86.69 97 ALA A O 1
ATOM 788 N N . THR A 1 98 ? 0.264 3.946 2.705 1.00 87.50 98 THR A N 1
ATOM 789 C CA . THR A 1 98 ? 0.966 4.093 3.987 1.00 87.50 98 THR A CA 1
ATOM 790 C C . THR A 1 98 ? 0.209 5.017 4.940 1.00 87.50 98 THR A C 1
ATOM 792 O O . THR A 1 98 ? 0.002 4.665 6.098 1.00 87.50 98 THR A O 1
ATOM 795 N N . LEU A 1 99 ? -0.273 6.167 4.460 1.00 90.62 99 LEU A N 1
ATOM 796 C CA . LEU A 1 99 ? -1.088 7.091 5.258 1.00 90.62 99 LEU A CA 1
ATOM 797 C C . LEU A 1 99 ? -2.387 6.440 5.743 1.00 90.62 99 LEU A C 1
ATOM 799 O O . LEU A 1 99 ? -2.778 6.640 6.891 1.00 90.62 99 LEU A O 1
ATOM 803 N N . VAL A 1 100 ? -3.024 5.620 4.903 1.00 88.88 100 VAL A N 1
ATOM 804 C CA . VAL A 1 100 ? -4.211 4.846 5.291 1.00 88.88 100 VAL A CA 1
ATOM 805 C C . VAL A 1 100 ? -3.879 3.860 6.418 1.00 88.88 100 VAL A C 1
ATOM 807 O O . VAL A 1 100 ? -4.641 3.770 7.379 1.00 88.88 100 VAL A O 1
ATOM 810 N N . LEU A 1 101 ? -2.733 3.171 6.368 1.00 86.31 101 LEU A N 1
ATOM 811 C CA . LEU A 1 101 ? -2.300 2.289 7.465 1.00 86.31 101 LEU A CA 1
ATOM 812 C C . LEU A 1 101 ? -2.022 3.061 8.752 1.00 86.31 101 LEU A C 1
ATOM 814 O O . LEU A 1 101 ? -2.456 2.632 9.818 1.00 86.31 101 LEU A O 1
ATOM 818 N N . PHE A 1 102 ? -1.344 4.207 8.659 1.00 89.19 102 PHE A N 1
ATOM 819 C CA . PHE A 1 102 ? -1.110 5.077 9.812 1.00 89.19 102 PHE A CA 1
ATOM 820 C C . PHE A 1 102 ? -2.421 5.545 10.440 1.00 89.19 102 PHE A C 1
ATOM 822 O O . PHE A 1 102 ? -2.550 5.526 11.662 1.00 89.19 102 PHE A O 1
ATOM 829 N N . TYR A 1 103 ? -3.409 5.906 9.621 1.00 89.31 103 TYR A N 1
ATOM 830 C CA . TYR A 1 103 ? -4.746 6.236 10.098 1.00 89.31 103 TYR A CA 1
ATOM 831 C C . TYR A 1 103 ? -5.409 5.041 10.800 1.00 89.31 103 TYR A C 1
ATOM 833 O O . TYR A 1 103 ? -5.912 5.188 11.911 1.00 89.31 103 TYR A O 1
ATOM 841 N N . GLY A 1 104 ? -5.353 3.845 10.206 1.00 86.38 104 GLY A N 1
ATOM 842 C CA . GLY A 1 104 ? -5.873 2.625 10.827 1.00 86.38 104 GLY A CA 1
ATOM 843 C C . GLY A 1 104 ? -5.236 2.348 12.191 1.00 86.38 104 GLY A C 1
ATOM 844 O O . GLY A 1 104 ? -5.945 2.164 13.181 1.00 86.38 104 GLY A O 1
ATOM 845 N N . LEU A 1 105 ? -3.905 2.416 12.273 1.00 85.00 105 LEU A N 1
ATOM 846 C CA . LEU A 1 105 ? -3.159 2.253 13.521 1.00 85.00 105 LEU A CA 1
ATOM 847 C C . LEU A 1 105 ? -3.555 3.314 14.555 1.00 85.00 105 LEU A C 1
ATOM 849 O O . LEU A 1 105 ? -3.809 2.988 15.713 1.00 85.00 105 LEU A O 1
ATOM 853 N N . TRP A 1 106 ? -3.652 4.575 14.133 1.00 88.56 106 TRP A N 1
ATOM 854 C CA . TRP A 1 106 ? -4.062 5.677 14.995 1.00 88.56 106 TRP A CA 1
ATOM 855 C C . TRP A 1 106 ? -5.442 5.432 15.604 1.00 88.56 106 TRP A C 1
ATOM 857 O O . TRP A 1 106 ? -5.598 5.576 16.814 1.00 88.56 106 TRP A O 1
ATOM 867 N N . THR A 1 107 ? -6.425 5.002 14.805 1.00 86.31 107 THR A N 1
ATOM 868 C CA . THR A 1 107 ? -7.775 4.712 15.321 1.00 86.31 107 THR A CA 1
ATOM 869 C C . THR A 1 107 ? -7.755 3.618 16.385 1.00 86.31 107 THR A C 1
ATOM 871 O O . THR A 1 107 ? -8.408 3.773 17.417 1.00 86.31 107 THR A O 1
ATOM 874 N N . MET A 1 108 ? -6.940 2.572 16.201 1.00 84.56 108 MET A N 1
ATOM 875 C CA . MET A 1 108 ? -6.783 1.494 17.182 1.00 84.56 108 MET A CA 1
ATOM 876 C C . MET A 1 108 ? -6.112 1.965 18.480 1.00 84.56 108 MET A C 1
ATOM 878 O O . MET A 1 108 ? -6.563 1.594 19.562 1.00 84.56 108 MET A O 1
ATOM 882 N N . VAL A 1 109 ? -5.066 2.795 18.391 1.00 85.12 109 VAL A N 1
ATOM 883 C CA . VAL A 1 109 ? -4.343 3.322 19.565 1.00 85.12 109 VAL A CA 1
ATOM 884 C C . VAL A 1 109 ? -5.193 4.331 20.333 1.00 85.12 109 VAL A C 1
ATOM 886 O O . VAL A 1 109 ? -5.306 4.247 21.554 1.00 85.12 109 VAL A O 1
ATOM 889 N N . ALA A 1 110 ? -5.825 5.261 19.620 1.00 86.50 110 ALA A N 1
ATOM 890 C CA . ALA A 1 110 ? -6.695 6.275 20.204 1.00 86.50 110 ALA A CA 1
ATOM 891 C C . ALA A 1 110 ? -8.048 5.706 20.670 1.00 86.50 110 ALA A C 1
ATOM 893 O O . ALA A 1 110 ? -8.788 6.410 21.352 1.00 86.50 110 ALA A O 1
ATOM 894 N N . LYS A 1 111 ? -8.374 4.454 20.304 1.00 76.12 111 LYS A N 1
ATOM 895 C CA . LYS A 1 111 ? -9.657 3.779 20.575 1.00 76.12 111 LYS A CA 1
ATOM 896 C C . LYS A 1 111 ? -10.868 4.639 20.177 1.00 76.12 111 LYS A C 1
ATOM 898 O O . LYS A 1 111 ? -11.840 4.732 20.923 1.00 76.12 111 LYS A O 1
ATOM 903 N N . SER A 1 112 ? -10.785 5.289 19.010 1.00 58.09 112 SER A N 1
ATOM 904 C CA . SER A 1 112 ? -11.751 6.301 18.528 1.00 58.09 112 SER A CA 1
ATOM 905 C C . SER A 1 112 ? -12.572 5.888 17.311 1.00 58.09 112 SER A C 1
ATOM 907 O O . SER A 1 112 ? -12.116 5.113 16.441 1.00 58.09 112 SER A O 1
#

pLDDT: mean 80.68, std 8.54, range [45.12, 92.19]

Mean predicted aligned error: 8.01 Å

Sequence (112 aa):
QVPFRPVARAIMWTDLVFTVVGGVVLTVSGILLTMREGYRVMETPWLFKGIVALGVSTLLWLVVLLPDQIRLERLPVGDERTRRRIFVRWSLFGWTATLVLFYGLWTMVAKS

Foldseek 3Di:
DPPPVVVVVVVVVVVVCCCLVVLVCCLVVVVVVCVVVVPPCVVQVLSVLLNVLSVVLVCLCVVQQVVLVVVLVPDDPPPVVVNVVSVVSNVVSNVVSVVSNVVSVCSNVVSD

Nearest PDB structures (foldseek):
  7nkk-assembly1_Q  TM=5.685E-01  e=4.162E+00  Mycolicibacterium smegmatis MC2 155
  6iko-assembly1_A  TM=6.879E-01  e=8.977E+00  Mus musculus
  7ajf-assembly1_a  TM=4.146E-01  e=5.786E+00  Bos taurus

Radius of gyration: 17.78 Å; Cα contacts (8 Å, |Δi|>4): 63; chains: 1; bounding box: 51×25×45 Å